Protein AF-A0A7W1P7M3-F1 (afdb_monomer)

Mean predicted aligned error: 17.27 Å

Sequence (146 aa):
MNRPAVWRLTRAECTAAAIWTVLAIVVGNTVYDLLLTRGLKEFKFHVALHDAGMGPEASLSELMAVTVFDATWIGLLFGSFVAITGFATIWLLRRERPRVAGTTLRQAQGASWDLDGGAPSRRAGAHGARPTGGDNAGRAAQARKV

Structure (mmCIF, N/CA/C/O backbone):
data_AF-A0A7W1P7M3-F1
#
_entry.id   AF-A0A7W1P7M3-F1
#
loop_
_atom_site.group_PDB
_atom_site.id
_atom_site.type_symbol
_atom_site.label_atom_id
_atom_site.label_alt_id
_atom_site.label_comp_id
_atom_site.label_asym_id
_atom_site.label_entity_id
_atom_site.label_seq_id
_atom_site.pdbx_PDB_ins_code
_atom_site.Cartn_x
_atom_site.Cartn_y
_atom_site.Cartn_z
_atom_site.occupancy
_atom_site.B_iso_or_equiv
_atom_site.auth_seq_id
_atom_site.auth_comp_id
_atom_site.auth_asym_id
_atom_site.auth_atom_id
_atom_site.pdbx_PDB_model_num
ATOM 1 N N . MET A 1 1 ? 5.386 -7.961 41.469 1.00 48.41 1 MET A N 1
ATOM 2 C CA . MET A 1 1 ? 5.283 -8.605 40.138 1.00 48.41 1 MET A CA 1
ATOM 3 C C . MET A 1 1 ? 3.998 -8.137 39.461 1.00 48.41 1 MET A C 1
ATOM 5 O O . MET A 1 1 ? 2.930 -8.647 39.775 1.00 48.41 1 MET A O 1
ATOM 9 N N . ASN A 1 2 ? 4.085 -7.122 38.594 1.00 53.03 2 ASN A N 1
ATOM 10 C CA . ASN A 1 2 ? 2.957 -6.630 37.796 1.00 53.03 2 ASN A CA 1
ATOM 11 C C . ASN A 1 2 ? 2.648 -7.644 36.691 1.00 53.03 2 ASN A C 1
ATOM 13 O O . ASN A 1 2 ? 3.480 -7.869 35.815 1.00 53.03 2 ASN A O 1
ATOM 17 N N . ARG A 1 3 ? 1.465 -8.262 36.724 1.00 51.28 3 ARG A N 1
ATOM 18 C CA . ARG A 1 3 ? 0.980 -9.047 35.584 1.00 51.28 3 ARG A CA 1
ATOM 19 C C . ARG A 1 3 ? 0.658 -8.077 34.442 1.00 51.28 3 ARG A C 1
ATOM 21 O O . ARG A 1 3 ? -0.056 -7.105 34.699 1.00 51.28 3 ARG A O 1
ATOM 28 N N . PRO A 1 4 ? 1.149 -8.299 33.209 1.00 59.31 4 PRO A N 1
ATOM 29 C CA . PRO A 1 4 ? 0.744 -7.478 32.080 1.00 59.31 4 PRO A CA 1
ATOM 30 C C . PRO A 1 4 ? -0.763 -7.648 31.901 1.00 59.31 4 PRO A C 1
ATOM 32 O O . PRO A 1 4 ? -1.258 -8.763 31.724 1.00 59.31 4 PRO A O 1
ATOM 35 N N . ALA A 1 5 ? -1.497 -6.541 32.008 1.00 57.25 5 ALA A N 1
ATOM 36 C CA . ALA A 1 5 ? -2.898 -6.489 31.642 1.00 57.25 5 ALA A CA 1
ATOM 37 C C . ALA A 1 5 ? -2.988 -6.893 30.168 1.00 57.25 5 ALA A C 1
ATOM 39 O O . ALA A 1 5 ? -2.664 -6.114 29.274 1.00 57.25 5 ALA A O 1
ATOM 40 N N . VAL A 1 6 ? -3.356 -8.148 29.917 1.00 64.31 6 VAL A N 1
ATOM 41 C CA . VAL A 1 6 ? -3.698 -8.636 28.585 1.00 64.31 6 VAL A CA 1
ATOM 42 C C . VAL A 1 6 ? -4.937 -7.863 28.159 1.00 64.31 6 VAL A C 1
ATOM 44 O O . VAL A 1 6 ? -6.060 -8.187 28.545 1.00 64.31 6 VAL A O 1
ATOM 47 N N . TRP A 1 7 ? -4.703 -6.769 27.434 1.00 58.53 7 TRP A N 1
ATOM 48 C CA . TRP A 1 7 ? -5.726 -5.958 26.798 1.00 58.53 7 TRP A CA 1
ATOM 49 C C . TRP A 1 7 ? -6.554 -6.883 25.912 1.00 58.53 7 TRP A C 1
ATOM 51 O O . TRP A 1 7 ? -6.120 -7.280 24.833 1.00 58.53 7 TRP A O 1
ATOM 61 N N . ARG A 1 8 ? -7.744 -7.271 26.376 1.00 63.59 8 ARG A N 1
ATOM 62 C CA . ARG A 1 8 ? -8.711 -7.959 25.525 1.00 63.59 8 ARG A CA 1
ATOM 63 C C . ARG A 1 8 ? -9.217 -6.931 24.517 1.00 63.59 8 ARG A C 1
ATOM 65 O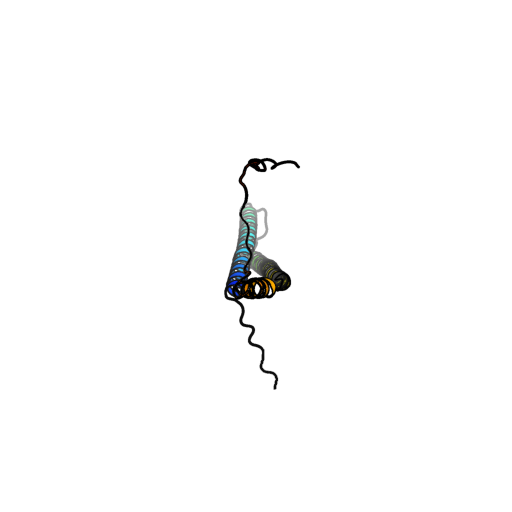 O . ARG A 1 8 ? -10.147 -6.190 24.824 1.00 63.59 8 ARG A O 1
ATOM 72 N N . LEU A 1 9 ? -8.570 -6.856 23.352 1.00 66.94 9 LEU A N 1
ATOM 73 C CA . LEU A 1 9 ? -9.105 -6.114 22.214 1.00 66.94 9 LEU A CA 1
ATOM 74 C C . LEU A 1 9 ? -10.506 -6.653 21.924 1.00 66.94 9 LEU A C 1
ATOM 76 O O . LEU A 1 9 ? -10.729 -7.865 21.837 1.00 66.94 9 LEU A O 1
ATOM 80 N N . THR A 1 10 ? -11.467 -5.746 21.810 1.00 76.12 10 THR A N 1
ATOM 81 C CA . THR A 1 10 ? -12.816 -6.122 21.393 1.00 76.12 10 THR A CA 1
ATOM 82 C C . THR A 1 10 ? -12.770 -6.636 19.954 1.00 76.12 10 THR A C 1
ATOM 84 O O . THR A 1 10 ? -11.990 -6.142 19.143 1.00 76.12 10 THR A O 1
ATOM 87 N N . ARG A 1 11 ? -13.610 -7.623 19.601 1.00 81.06 11 ARG A N 1
ATOM 88 C CA . ARG A 1 11 ? -13.631 -8.205 18.239 1.00 81.06 11 ARG A CA 1
ATOM 89 C C . ARG A 1 11 ? -13.733 -7.131 17.143 1.00 81.06 11 ARG A C 1
ATOM 91 O O . ARG A 1 11 ? -13.099 -7.270 16.106 1.00 81.06 11 ARG A O 1
ATOM 98 N N . ALA A 1 12 ? -14.453 -6.043 17.424 1.00 77.81 12 ALA A N 1
ATOM 99 C CA . ALA A 1 12 ? -14.588 -4.883 16.546 1.00 77.81 12 ALA A CA 1
ATOM 100 C C . ALA A 1 12 ? -13.271 -4.106 16.320 1.00 77.81 12 ALA A C 1
ATOM 102 O O . ALA A 1 12 ? -13.018 -3.629 15.216 1.00 77.81 12 ALA A O 1
ATOM 103 N N . GLU A 1 13 ? -12.416 -3.984 17.341 1.00 80.62 13 GLU A N 1
ATOM 104 C CA . GLU A 1 13 ? -11.095 -3.347 17.213 1.00 80.62 13 GLU A CA 1
ATOM 105 C C . GLU A 1 13 ? -10.156 -4.219 16.375 1.00 80.62 13 GLU A C 1
ATOM 107 O O . GLU A 1 13 ? -9.441 -3.697 15.523 1.00 80.62 13 GLU A O 1
ATOM 112 N N . CYS A 1 14 ? -10.210 -5.546 16.547 1.00 84.06 14 CYS A N 1
ATOM 113 C CA . CYS A 1 14 ? -9.457 -6.473 15.704 1.00 84.06 14 CYS A CA 1
ATOM 114 C C . CYS A 1 14 ? -9.897 -6.402 14.237 1.00 84.06 14 CYS A C 1
ATOM 116 O O . CYS A 1 14 ? -9.040 -6.354 13.359 1.00 84.06 14 CYS A O 1
ATOM 118 N N . THR A 1 15 ? -11.205 -6.354 13.952 1.00 86.38 15 THR A N 1
ATOM 119 C CA . THR A 1 15 ? -11.693 -6.228 12.568 1.00 86.38 15 THR A CA 1
ATOM 120 C C . THR A 1 15 ? -11.315 -4.888 11.952 1.00 86.38 15 THR A C 1
ATOM 122 O O . THR A 1 15 ? -10.890 -4.854 10.804 1.00 86.38 15 THR A O 1
ATOM 125 N N . ALA A 1 16 ? -11.407 -3.789 12.708 1.00 83.75 16 ALA A N 1
ATOM 126 C CA . ALA A 1 16 ? -11.003 -2.475 12.217 1.00 83.75 16 ALA A CA 1
ATOM 127 C C . ALA A 1 16 ? -9.500 -2.429 11.906 1.00 83.75 16 ALA A C 1
ATOM 129 O O . ALA A 1 16 ? -9.114 -1.968 10.835 1.00 83.75 16 ALA A O 1
ATOM 130 N N . ALA A 1 17 ? -8.660 -2.958 12.800 1.00 82.19 17 ALA A N 1
ATOM 131 C CA . ALA A 1 17 ? -7.222 -3.054 12.569 1.00 82.19 17 ALA A CA 1
ATOM 132 C C . ALA A 1 17 ? -6.907 -3.911 11.336 1.00 82.19 17 ALA A C 1
ATOM 134 O O . ALA A 1 17 ? -6.143 -3.477 10.481 1.00 82.19 17 ALA A O 1
ATOM 135 N N . ALA A 1 18 ? -7.553 -5.074 11.197 1.00 84.38 18 ALA A N 1
ATOM 136 C CA . ALA A 1 18 ? -7.374 -5.946 10.039 1.00 84.38 18 ALA A CA 1
ATOM 137 C C . ALA A 1 18 ? -7.750 -5.247 8.722 1.00 84.38 18 ALA A C 1
ATOM 139 O O . ALA A 1 18 ? -6.990 -5.320 7.761 1.00 84.38 18 ALA A O 1
ATOM 140 N N . ILE A 1 19 ? -8.875 -4.522 8.685 1.00 88.75 19 ILE A N 1
ATOM 141 C CA . ILE A 1 19 ? -9.300 -3.752 7.505 1.00 88.75 19 ILE A CA 1
ATOM 142 C C . ILE A 1 19 ? -8.255 -2.692 7.147 1.00 88.75 19 ILE A C 1
ATOM 144 O O . ILE A 1 19 ? -7.866 -2.591 5.986 1.00 88.75 19 ILE A O 1
ATOM 148 N N . TRP A 1 20 ? -7.758 -1.936 8.128 1.00 85.62 20 TRP A N 1
ATOM 149 C CA . TRP A 1 20 ? -6.729 -0.922 7.891 1.00 85.62 20 TRP A CA 1
ATOM 150 C C . TRP A 1 20 ? -5.404 -1.519 7.417 1.00 85.62 20 TRP A C 1
ATOM 152 O O . TRP A 1 20 ? -4.769 -0.954 6.529 1.00 85.62 20 TRP A O 1
ATOM 162 N N . THR A 1 21 ? -5.000 -2.675 7.948 1.00 82.12 21 THR A N 1
ATOM 163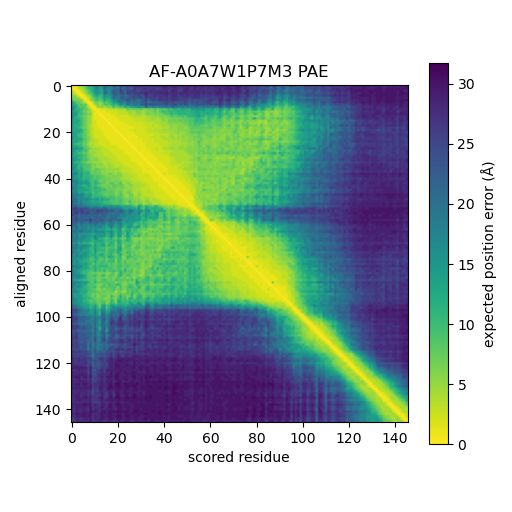 C CA . THR A 1 21 ? -3.813 -3.396 7.471 1.00 82.12 21 THR A CA 1
ATOM 164 C C . THR A 1 21 ? -3.983 -3.848 6.024 1.00 82.12 21 THR A C 1
ATOM 166 O O . THR A 1 21 ? -3.091 -3.622 5.210 1.00 82.12 21 THR A O 1
ATOM 169 N N . VAL A 1 22 ? -5.132 -4.435 5.677 1.00 88.50 22 VAL A N 1
ATOM 170 C CA . VAL A 1 22 ? -5.425 -4.837 4.294 1.00 88.50 22 VAL A CA 1
ATOM 171 C C . VAL A 1 22 ? -5.411 -3.621 3.370 1.00 88.50 22 VAL A C 1
ATOM 173 O O . VAL A 1 22 ? -4.791 -3.672 2.312 1.00 88.50 22 VAL A O 1
ATOM 176 N N . LEU A 1 23 ? -6.017 -2.506 3.784 1.00 84.88 23 LEU A N 1
ATOM 177 C CA . LEU A 1 23 ? -6.031 -1.273 3.001 1.00 84.88 23 LEU A CA 1
ATOM 178 C C . LEU A 1 23 ? -4.614 -0.725 2.773 1.00 84.88 23 LEU A C 1
ATOM 180 O O . LEU A 1 23 ? -4.285 -0.343 1.654 1.00 84.88 23 LEU A O 1
ATOM 184 N N . ALA A 1 24 ? -3.758 -0.738 3.798 1.00 81.75 24 ALA A N 1
ATOM 185 C CA . ALA A 1 24 ? -2.363 -0.318 3.677 1.00 81.75 24 ALA A CA 1
ATOM 186 C C . ALA A 1 24 ? -1.586 -1.179 2.669 1.00 81.75 24 ALA A C 1
ATOM 188 O O . ALA A 1 24 ? -0.844 -0.638 1.850 1.00 81.75 24 ALA A O 1
ATOM 189 N N . ILE A 1 25 ? -1.797 -2.501 2.683 1.00 83.50 25 ILE A N 1
ATOM 190 C CA . ILE A 1 25 ? -1.175 -3.428 1.727 1.00 83.50 25 ILE A CA 1
ATOM 191 C C . ILE A 1 25 ? -1.671 -3.148 0.304 1.00 83.50 25 ILE A C 1
ATOM 193 O O . ILE A 1 25 ? -0.864 -3.036 -0.616 1.00 83.50 25 ILE A O 1
ATOM 197 N N . VAL A 1 26 ? -2.986 -2.998 0.115 1.00 89.00 26 VAL A N 1
ATOM 198 C CA . VAL A 1 26 ? -3.582 -2.724 -1.203 1.00 89.00 26 VAL A CA 1
ATOM 199 C C . VAL A 1 26 ? -3.068 -1.403 -1.773 1.00 89.00 26 VAL A C 1
ATOM 201 O O . VAL A 1 26 ? -2.659 -1.357 -2.934 1.00 89.00 26 VAL A O 1
ATOM 204 N N . VAL A 1 27 ? -3.038 -0.339 -0.966 1.00 85.06 27 VAL A N 1
ATOM 205 C CA . VAL A 1 27 ? -2.543 0.976 -1.397 1.00 85.06 27 VAL A CA 1
ATOM 206 C C . VAL A 1 27 ? -1.050 0.915 -1.719 1.00 85.06 27 VAL A C 1
ATOM 208 O O . VAL A 1 27 ? -0.648 1.387 -2.780 1.00 85.06 27 VAL A O 1
ATOM 211 N N . GLY A 1 28 ? -0.241 0.288 -0.859 1.00 79.00 28 GLY A N 1
ATOM 212 C CA . GLY A 1 28 ? 1.195 0.117 -1.093 1.00 79.00 28 GLY A CA 1
ATOM 213 C C . GLY A 1 28 ? 1.487 -0.629 -2.397 1.00 79.00 28 GLY A C 1
ATOM 214 O O . GLY A 1 28 ? 2.278 -0.155 -3.211 1.00 79.00 28 GLY A O 1
ATOM 215 N N . ASN A 1 29 ? 0.779 -1.735 -2.648 1.00 84.69 29 ASN A N 1
ATOM 216 C CA . ASN A 1 29 ? 0.909 -2.503 -3.889 1.00 84.69 29 ASN A CA 1
ATOM 217 C C . ASN A 1 29 ? 0.453 -1.714 -5.121 1.00 84.69 29 ASN A C 1
ATOM 219 O O . ASN A 1 29 ? 1.101 -1.779 -6.160 1.00 84.69 29 ASN A O 1
ATOM 223 N N . THR A 1 30 ? -0.632 -0.944 -5.014 1.00 84.25 30 THR A N 1
ATOM 224 C CA . THR A 1 30 ? -1.131 -0.129 -6.136 1.00 84.25 30 THR A CA 1
ATOM 225 C C . THR A 1 30 ? -0.118 0.950 -6.529 1.00 84.25 30 THR A C 1
ATOM 227 O O . THR A 1 30 ? 0.127 1.170 -7.714 1.00 84.25 30 THR A O 1
ATOM 230 N N . VAL A 1 31 ? 0.508 1.609 -5.546 1.00 82.31 31 VAL A N 1
ATOM 231 C CA . VAL A 1 31 ? 1.560 2.612 -5.790 1.00 82.31 31 VAL A CA 1
ATOM 232 C C . VAL A 1 31 ? 2.797 1.968 -6.417 1.00 82.31 31 VAL A C 1
ATOM 234 O O . VAL A 1 31 ? 3.350 2.515 -7.372 1.00 82.31 31 VAL A O 1
ATOM 237 N N . TYR A 1 32 ? 3.202 0.797 -5.919 1.00 79.81 32 TYR A N 1
ATOM 238 C CA . TYR A 1 32 ? 4.308 0.028 -6.485 1.00 79.81 32 TYR A CA 1
ATOM 239 C C . TYR A 1 32 ? 4.069 -0.313 -7.965 1.00 79.81 32 TYR A C 1
ATOM 241 O O . TYR A 1 32 ? 4.924 -0.031 -8.803 1.00 79.81 32 TYR A O 1
ATOM 249 N N . ASP A 1 33 ? 2.890 -0.840 -8.304 1.00 83.44 33 ASP A N 1
ATOM 250 C CA . ASP A 1 33 ? 2.539 -1.235 -9.675 1.00 83.44 33 ASP A CA 1
ATOM 251 C C . ASP A 1 33 ? 2.493 -0.036 -10.643 1.00 83.44 33 ASP A C 1
ATOM 253 O O . ASP A 1 33 ? 2.983 -0.097 -11.776 1.00 83.44 33 ASP A O 1
ATOM 257 N N . LEU A 1 34 ? 1.993 1.112 -10.171 1.00 82.19 34 LEU A N 1
ATOM 258 C CA . LEU A 1 34 ? 2.015 2.380 -10.908 1.00 82.19 34 LEU A CA 1
ATOM 259 C C . LEU A 1 34 ? 3.442 2.840 -11.241 1.00 82.19 34 LEU A C 1
ATOM 261 O O . LEU A 1 34 ? 3.714 3.245 -12.376 1.00 82.19 34 LEU A O 1
ATOM 265 N N . LEU A 1 35 ? 4.353 2.782 -10.267 1.00 82.06 35 LEU A N 1
ATOM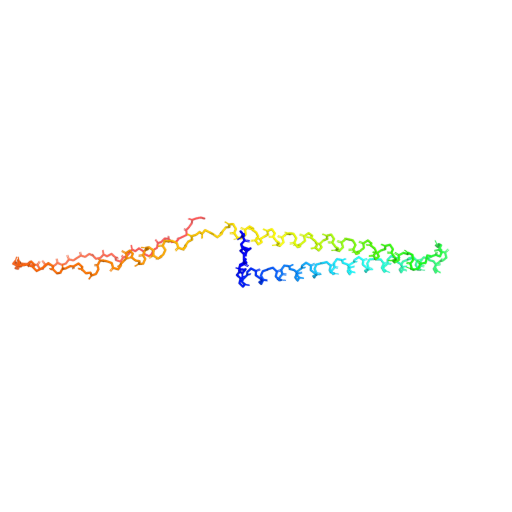 266 C CA . LEU A 1 35 ? 5.753 3.180 -10.445 1.00 82.06 35 LEU A CA 1
ATOM 267 C C . LEU A 1 35 ? 6.498 2.208 -11.364 1.00 82.06 35 LEU A C 1
ATOM 269 O O . LEU A 1 35 ? 7.223 2.646 -12.260 1.00 82.06 35 LEU A O 1
ATOM 273 N N . LEU A 1 36 ? 6.251 0.906 -11.215 1.00 79.88 36 LEU A N 1
ATOM 274 C CA . LEU A 1 36 ? 6.822 -0.122 -12.079 1.00 79.88 36 LEU A CA 1
ATOM 275 C C . LEU A 1 36 ? 6.375 0.062 -13.537 1.00 79.88 36 LEU A C 1
ATOM 277 O O . LEU A 1 36 ? 7.197 0.068 -14.455 1.00 79.88 36 LEU A O 1
ATOM 281 N N . THR A 1 37 ? 5.078 0.305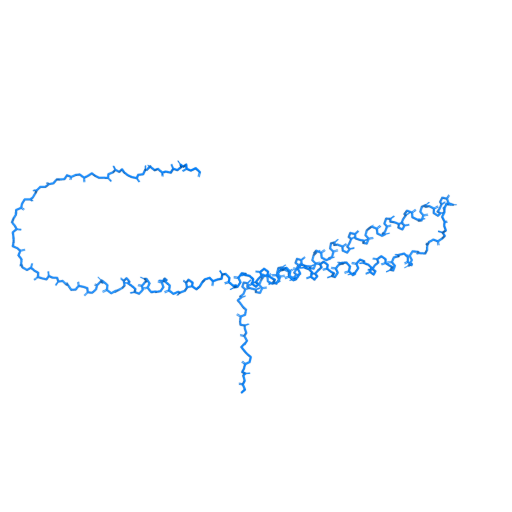 -13.751 1.00 85.75 37 THR A N 1
ATOM 282 C CA . THR A 1 37 ? 4.509 0.582 -15.078 1.00 85.75 37 THR A CA 1
ATOM 283 C C . THR A 1 37 ? 5.126 1.831 -15.706 1.00 85.75 37 THR A C 1
ATOM 285 O O . THR A 1 37 ? 5.359 1.872 -16.918 1.00 85.75 37 THR A O 1
ATOM 288 N N . ARG A 1 38 ? 5.413 2.860 -14.900 1.00 84.44 38 ARG A N 1
ATOM 289 C CA . ARG A 1 38 ? 6.090 4.074 -15.368 1.00 84.44 38 ARG A CA 1
ATOM 290 C C . ARG A 1 38 ? 7.524 3.782 -15.814 1.00 84.44 38 ARG A C 1
ATOM 292 O O . ARG A 1 38 ? 7.888 4.196 -16.910 1.00 84.44 38 ARG A O 1
ATOM 299 N N . GLY A 1 39 ? 8.296 3.028 -15.031 1.00 81.31 39 GLY A N 1
ATOM 300 C CA . GLY A 1 39 ? 9.657 2.631 -15.411 1.00 81.31 39 GLY A CA 1
ATOM 301 C C . GLY A 1 39 ? 9.710 1.779 -16.678 1.00 81.31 39 GLY A C 1
ATOM 302 O O . GLY A 1 39 ? 10.545 2.006 -17.548 1.00 81.31 39 GLY A O 1
ATOM 303 N N . LEU A 1 40 ? 8.765 0.849 -16.836 1.00 85.00 40 LEU A N 1
ATOM 304 C CA . LEU A 1 40 ? 8.625 0.036 -18.050 1.00 85.00 40 LEU A CA 1
ATOM 305 C C . LEU A 1 40 ? 8.361 0.879 -19.304 1.00 85.00 40 LEU A C 1
ATOM 307 O O . LEU A 1 40 ? 8.880 0.569 -20.377 1.00 85.00 40 LEU A O 1
ATOM 311 N N . LYS A 1 41 ? 7.549 1.935 -19.188 1.00 85.94 41 LYS A N 1
ATOM 312 C CA . LYS A 1 41 ? 7.298 2.867 -20.297 1.00 85.94 41 LYS A CA 1
ATOM 313 C C . LYS A 1 41 ? 8.553 3.656 -20.658 1.00 85.94 41 LYS A C 1
ATOM 315 O O . LYS A 1 41 ? 8.869 3.752 -21.839 1.00 85.94 41 LYS A O 1
ATOM 320 N N . GLU A 1 42 ? 9.269 4.159 -19.656 1.00 82.56 42 GLU A N 1
ATOM 321 C CA . GLU A 1 42 ? 10.509 4.918 -19.852 1.00 82.56 42 GLU A CA 1
ATOM 322 C C . GLU A 1 42 ? 11.587 4.070 -20.536 1.00 82.56 42 GLU A C 1
ATOM 324 O O . GLU A 1 42 ? 12.223 4.509 -21.495 1.00 82.56 42 GLU A O 1
ATOM 329 N N . PHE A 1 43 ? 11.726 2.814 -20.103 1.00 81.69 43 PHE A N 1
ATOM 330 C CA . PHE A 1 43 ? 12.627 1.858 -20.732 1.00 81.69 43 PHE A CA 1
ATOM 331 C C . PHE A 1 43 ? 12.267 1.616 -22.201 1.00 81.69 43 PHE A C 1
ATOM 333 O O . PHE A 1 43 ? 13.127 1.716 -23.071 1.00 81.69 43 PHE A O 1
ATOM 340 N N . LYS A 1 44 ? 10.991 1.340 -22.504 1.00 85.00 44 LYS A N 1
ATOM 341 C CA . LYS A 1 44 ? 10.542 1.129 -23.891 1.00 85.00 44 LYS A CA 1
ATOM 342 C C . LYS A 1 44 ? 10.812 2.343 -24.775 1.00 85.00 44 LYS A C 1
ATOM 344 O O . LYS A 1 44 ? 11.129 2.177 -25.948 1.00 85.00 44 LYS A O 1
ATOM 349 N N . PHE A 1 45 ? 10.695 3.544 -24.217 1.00 86.25 45 PHE A N 1
ATOM 350 C CA . PHE A 1 45 ? 11.011 4.776 -24.927 1.00 86.25 45 PHE A CA 1
ATOM 351 C C . PHE A 1 45 ? 12.512 4.888 -25.231 1.00 86.25 45 PHE A C 1
ATOM 353 O O . PHE A 1 45 ? 12.880 5.182 -26.365 1.00 86.25 45 PHE A O 1
ATOM 360 N N . HIS A 1 46 ? 13.375 4.566 -24.263 1.00 80.81 46 HIS A N 1
ATOM 361 C CA . HIS A 1 46 ? 14.828 4.543 -24.460 1.00 80.81 46 HIS A CA 1
ATOM 362 C C . HIS A 1 46 ? 15.273 3.488 -25.478 1.00 80.81 46 HIS A C 1
ATOM 364 O O . HIS A 1 46 ? 16.122 3.777 -26.315 1.00 80.81 46 HIS A O 1
ATOM 370 N N . VAL A 1 47 ? 14.664 2.298 -25.466 1.00 84.31 47 VAL A N 1
ATOM 371 C CA . VAL A 1 47 ? 14.926 1.268 -26.484 1.00 84.31 47 VAL A CA 1
ATOM 372 C C . VAL A 1 47 ? 14.514 1.752 -27.872 1.00 84.31 47 VAL A C 1
ATOM 374 O O . VAL A 1 47 ? 15.291 1.628 -28.809 1.00 84.31 47 VAL A O 1
ATOM 377 N N . ALA A 1 48 ? 13.340 2.375 -28.009 1.00 86.62 48 ALA A N 1
ATOM 378 C CA . ALA A 1 48 ? 12.896 2.912 -29.295 1.00 86.62 48 ALA A CA 1
ATOM 379 C C . ALA A 1 48 ? 13.816 4.031 -29.824 1.00 86.62 48 ALA A C 1
ATOM 381 O O . ALA A 1 48 ? 14.047 4.128 -31.027 1.00 86.62 48 ALA A O 1
ATOM 382 N N . LEU A 1 49 ? 14.364 4.866 -28.934 1.00 85.50 49 LEU A N 1
ATOM 383 C CA . LEU A 1 49 ? 15.366 5.886 -29.268 1.00 85.50 49 LEU A CA 1
ATOM 384 C C . LEU A 1 49 ? 16.703 5.278 -29.702 1.00 85.50 49 LEU A C 1
ATOM 386 O O . LEU A 1 49 ? 17.326 5.780 -30.640 1.00 85.50 49 LEU A O 1
ATOM 390 N N . HIS A 1 50 ? 17.132 4.209 -29.032 1.00 83.56 50 HIS A N 1
ATOM 391 C CA . HIS A 1 50 ? 18.331 3.464 -29.395 1.00 83.56 50 HIS A CA 1
ATOM 392 C C . HIS A 1 50 ? 18.180 2.795 -30.768 1.00 83.56 50 HIS A C 1
ATOM 394 O O . HIS A 1 50 ? 19.040 2.971 -31.628 1.00 83.56 50 HIS A O 1
ATOM 400 N N . ASP A 1 51 ? 17.054 2.123 -31.022 1.00 85.88 51 ASP A N 1
ATOM 401 C CA . ASP A 1 51 ? 16.752 1.497 -32.318 1.00 85.88 51 ASP A CA 1
ATOM 402 C C . ASP A 1 51 ? 16.651 2.529 -33.456 1.00 85.88 51 ASP A C 1
ATOM 404 O O . ASP A 1 51 ? 16.943 2.224 -34.612 1.00 85.88 51 ASP A O 1
ATOM 408 N N . ALA A 1 52 ? 16.293 3.777 -33.136 1.00 88.94 52 ALA A N 1
ATOM 409 C CA . ALA A 1 52 ? 16.318 4.903 -34.068 1.00 88.94 52 ALA A CA 1
ATOM 410 C C . ALA A 1 52 ? 17.725 5.507 -34.285 1.00 88.94 52 ALA A C 1
ATOM 412 O O . ALA A 1 52 ? 17.859 6.489 -35.017 1.00 88.94 52 ALA A O 1
ATOM 413 N N . GLY A 1 53 ? 18.768 4.961 -33.648 1.00 87.06 53 GLY A N 1
ATOM 414 C CA . GLY A 1 53 ? 20.152 5.435 -33.739 1.00 87.06 53 GLY A CA 1
ATOM 415 C C . GLY A 1 53 ? 20.419 6.758 -33.013 1.00 87.06 53 GLY A C 1
ATOM 416 O O . GLY A 1 53 ? 21.436 7.400 -33.266 1.00 87.06 53 GLY A O 1
ATOM 417 N N . MET A 1 54 ? 19.507 7.191 -32.136 1.00 81.00 54 MET A N 1
ATOM 418 C CA . MET A 1 54 ? 19.542 8.505 -31.482 1.00 81.00 54 MET A CA 1
ATOM 419 C C . MET A 1 54 ? 19.939 8.457 -29.997 1.00 81.00 54 MET A C 1
ATOM 421 O O . MET A 1 54 ? 19.900 9.493 -29.333 1.00 81.00 54 MET A O 1
ATOM 425 N N . GLY A 1 55 ? 20.325 7.298 -29.451 1.00 73.31 55 GLY A N 1
ATOM 426 C CA . GLY A 1 55 ? 20.642 7.164 -28.026 1.00 73.31 55 GLY A CA 1
ATOM 427 C C . GLY A 1 55 ? 21.753 6.156 -27.711 1.00 73.31 55 GLY A C 1
ATOM 428 O O . GLY A 1 55 ? 21.995 5.253 -28.507 1.00 73.31 55 GLY A O 1
ATOM 429 N N . PRO A 1 56 ? 22.438 6.309 -26.560 1.00 73.31 56 PRO A N 1
ATOM 430 C CA . PRO A 1 56 ? 23.406 5.333 -26.060 1.00 73.31 56 PRO A CA 1
ATOM 431 C C . PRO A 1 56 ? 22.718 4.028 -25.624 1.00 73.31 56 PRO A C 1
ATOM 433 O O . PRO A 1 56 ? 21.550 4.044 -25.233 1.00 73.31 56 PRO A O 1
ATOM 436 N N . GLU A 1 57 ? 23.446 2.906 -25.663 1.00 72.00 57 GLU A N 1
ATOM 437 C CA . GLU A 1 57 ? 22.965 1.617 -25.148 1.00 72.00 57 GLU A CA 1
ATOM 438 C C . GLU A 1 57 ? 22.596 1.747 -23.664 1.00 72.00 57 GLU A C 1
ATOM 440 O O . GLU A 1 57 ? 23.451 1.892 -22.790 1.00 72.00 57 GLU A O 1
ATOM 445 N N . ALA A 1 58 ? 21.297 1.717 -23.373 1.00 65.56 58 ALA A N 1
ATOM 446 C CA . ALA A 1 58 ? 20.782 1.717 -22.014 1.00 65.56 58 ALA A CA 1
ATOM 447 C C . ALA A 1 58 ? 20.577 0.270 -21.552 1.00 65.56 58 ALA A C 1
ATOM 449 O O . ALA A 1 58 ? 19.760 -0.466 -22.113 1.00 65.56 58 ALA A O 1
ATOM 450 N N . SER A 1 59 ? 21.297 -0.148 -20.508 1.00 71.94 59 SER A N 1
ATOM 451 C CA . SER A 1 59 ? 21.121 -1.485 -19.944 1.00 71.94 59 SER A CA 1
ATOM 452 C C . SER A 1 59 ? 19.812 -1.548 -19.135 1.00 71.94 59 SER A C 1
ATOM 454 O O . SER A 1 59 ? 19.602 -0.814 -18.166 1.00 71.94 59 SER A O 1
ATOM 456 N N . LEU A 1 60 ? 18.892 -2.433 -19.546 1.00 66.12 60 LEU A N 1
ATOM 457 C CA . LEU A 1 60 ? 17.589 -2.641 -18.889 1.00 66.12 60 LEU A CA 1
ATOM 458 C C . LEU A 1 60 ? 17.740 -2.892 -17.383 1.00 66.12 60 LEU A C 1
ATOM 460 O O . LEU A 1 60 ? 16.943 -2.406 -16.581 1.00 66.12 60 LEU A O 1
ATOM 464 N N . SER A 1 61 ? 18.761 -3.663 -17.008 1.00 73.75 61 SER A N 1
ATOM 465 C CA . SER A 1 61 ? 19.030 -4.058 -15.628 1.00 73.75 61 SER A CA 1
ATOM 466 C C . SER A 1 61 ? 19.352 -2.872 -14.727 1.00 73.75 61 SER A C 1
ATOM 468 O O . SER A 1 61 ? 18.918 -2.850 -13.579 1.00 73.75 61 SER A O 1
ATOM 470 N N . GLU A 1 62 ? 20.082 -1.883 -15.234 1.00 76.38 62 GLU A N 1
ATOM 471 C CA . GLU A 1 62 ? 20.555 -0.752 -14.437 1.00 76.38 62 GLU A CA 1
ATOM 472 C C . GLU A 1 62 ? 19.444 0.288 -14.237 1.00 76.38 62 GLU A C 1
ATOM 474 O O . GLU A 1 62 ? 19.217 0.732 -13.110 1.00 76.38 62 GLU A O 1
ATOM 479 N N . LEU A 1 63 ? 18.643 0.568 -15.277 1.00 70.50 63 LEU A N 1
ATOM 480 C CA . LEU A 1 63 ? 17.456 1.425 -15.142 1.00 70.50 63 LEU A CA 1
ATOM 481 C C . LEU A 1 63 ? 16.365 0.797 -14.262 1.00 70.50 63 LEU A C 1
ATOM 483 O O . LEU A 1 63 ? 15.740 1.485 -13.446 1.00 70.50 63 LEU A O 1
ATOM 487 N N . MET A 1 64 ? 16.111 -0.507 -14.408 1.00 76.88 64 MET A N 1
ATOM 488 C CA . MET A 1 64 ? 15.095 -1.182 -13.597 1.00 76.88 64 MET A CA 1
ATOM 489 C C . MET A 1 64 ? 15.518 -1.309 -12.133 1.00 76.88 64 MET A C 1
ATOM 491 O O . MET A 1 64 ? 14.657 -1.184 -11.268 1.00 76.88 64 MET A O 1
ATOM 495 N N . ALA A 1 65 ? 16.807 -1.498 -11.830 1.00 78.56 65 ALA A N 1
ATOM 496 C CA . ALA A 1 65 ? 17.282 -1.618 -10.450 1.00 78.56 65 ALA A CA 1
ATOM 497 C C . ALA A 1 65 ? 16.975 -0.363 -9.616 1.00 78.56 65 ALA A C 1
ATOM 499 O O . ALA A 1 65 ? 16.425 -0.473 -8.519 1.00 78.56 65 ALA A O 1
ATOM 500 N N . VAL A 1 66 ? 17.258 0.826 -10.161 1.00 79.62 66 VAL A N 1
ATOM 501 C CA . VAL A 1 66 ? 16.958 2.108 -9.497 1.00 79.62 66 VAL A CA 1
ATOM 502 C C . VAL A 1 66 ? 15.451 2.302 -9.353 1.00 79.62 66 VAL A C 1
ATOM 504 O O . VAL A 1 66 ? 14.961 2.605 -8.268 1.00 79.62 66 VAL A O 1
ATOM 507 N N . THR A 1 67 ? 14.695 2.034 -10.420 1.00 77.62 67 THR A N 1
ATOM 508 C CA . THR A 1 67 ? 13.233 2.182 -10.400 1.00 77.62 67 THR A CA 1
ATOM 509 C C . THR A 1 67 ? 12.581 1.261 -9.365 1.00 77.62 67 THR A C 1
ATOM 511 O O . THR A 1 67 ? 11.674 1.678 -8.649 1.00 77.62 67 THR A O 1
ATOM 514 N N . VAL A 1 68 ? 13.028 0.006 -9.266 1.00 79.50 68 VAL A N 1
ATOM 515 C CA . VAL A 1 68 ? 12.503 -0.960 -8.291 1.00 79.50 68 VAL A CA 1
ATOM 516 C C . VAL A 1 68 ? 12.848 -0.533 -6.870 1.00 79.50 68 VAL A C 1
ATOM 518 O O . VAL A 1 68 ? 11.992 -0.636 -5.989 1.00 79.50 68 VAL A O 1
ATOM 521 N N . PHE A 1 69 ? 14.062 -0.032 -6.636 1.00 82.00 69 PHE A N 1
ATOM 522 C CA . PHE A 1 69 ? 14.465 0.475 -5.328 1.00 82.00 69 PHE A CA 1
ATOM 523 C C . PHE A 1 69 ? 13.593 1.661 -4.891 1.00 82.00 69 PHE A C 1
ATOM 525 O O . PHE A 1 69 ? 13.012 1.622 -3.803 1.00 82.00 69 PHE A O 1
ATOM 532 N N . ASP A 1 70 ? 13.407 2.650 -5.767 1.00 78.19 70 ASP A N 1
ATOM 533 C CA . ASP A 1 70 ? 12.566 3.820 -5.497 1.00 78.19 70 ASP A CA 1
ATOM 534 C C . ASP A 1 70 ? 11.094 3.437 -5.314 1.00 78.19 70 ASP A C 1
ATOM 536 O O . ASP A 1 70 ? 10.445 3.882 -4.366 1.00 78.19 70 ASP A O 1
ATOM 540 N N . ALA A 1 71 ? 10.563 2.557 -6.167 1.00 74.75 71 ALA A N 1
ATOM 541 C CA . ALA A 1 71 ? 9.189 2.074 -6.059 1.00 74.75 71 ALA A CA 1
ATOM 542 C C . ALA A 1 71 ? 8.941 1.337 -4.740 1.00 74.75 71 ALA A C 1
ATOM 544 O O . ALA A 1 71 ? 7.897 1.515 -4.109 1.00 74.75 71 ALA A O 1
ATOM 545 N N . THR A 1 72 ? 9.918 0.544 -4.298 1.00 80.94 72 THR A N 1
ATOM 546 C CA . THR A 1 72 ? 9.855 -0.174 -3.022 1.00 80.94 72 THR A CA 1
ATOM 547 C C . THR A 1 72 ? 9.844 0.807 -1.853 1.00 80.94 72 THR A C 1
ATOM 549 O O . THR A 1 72 ? 8.995 0.695 -0.967 1.00 80.94 72 THR A O 1
ATOM 552 N N . TRP A 1 73 ? 10.730 1.806 -1.867 1.00 85.88 73 TRP A N 1
ATOM 553 C CA . TRP A 1 73 ? 10.803 2.814 -0.810 1.00 85.88 73 TRP A CA 1
ATOM 554 C C . TRP A 1 73 ? 9.545 3.675 -0.730 1.00 85.88 73 TRP A C 1
ATOM 556 O O . TRP A 1 73 ? 8.985 3.851 0.352 1.00 85.88 73 TRP A O 1
ATOM 566 N N . ILE A 1 74 ? 9.064 4.173 -1.869 1.00 80.94 74 ILE A N 1
ATOM 567 C CA . ILE A 1 74 ? 7.854 4.997 -1.935 1.00 80.94 74 ILE A CA 1
ATOM 568 C C . ILE A 1 74 ? 6.631 4.173 -1.509 1.00 80.94 74 ILE A C 1
ATOM 570 O O . ILE A 1 74 ? 5.804 4.660 -0.735 1.00 80.94 74 ILE A O 1
ATOM 574 N N . GLY A 1 75 ? 6.543 2.910 -1.939 1.00 75.62 75 GLY A N 1
ATOM 575 C CA . GLY A 1 75 ? 5.491 1.983 -1.519 1.00 75.62 75 GLY A CA 1
ATOM 576 C C . GLY A 1 75 ? 5.484 1.740 -0.005 1.00 75.62 75 GLY A C 1
ATOM 577 O O . GLY A 1 75 ? 4.431 1.827 0.627 1.00 75.62 75 GLY A O 1
ATOM 578 N N . LEU A 1 76 ? 6.655 1.517 0.603 1.00 81.00 76 LEU A N 1
ATOM 579 C CA . LEU A 1 76 ? 6.819 1.385 2.059 1.00 81.00 76 LEU A CA 1
ATOM 580 C C . LEU A 1 76 ? 6.422 2.662 2.811 1.00 81.00 76 LEU A C 1
ATOM 582 O O . LEU A 1 76 ? 5.773 2.595 3.860 1.00 81.00 76 LEU A O 1
ATOM 586 N N . LEU A 1 77 ? 6.775 3.831 2.275 1.00 85.69 77 LEU A N 1
ATOM 587 C CA . LEU A 1 77 ? 6.457 5.119 2.888 1.00 85.69 77 LEU A CA 1
ATOM 588 C C . LEU A 1 77 ? 4.943 5.378 2.890 1.00 85.69 77 LEU A C 1
ATOM 590 O O . LEU A 1 77 ? 4.370 5.725 3.921 1.00 85.69 77 LEU A O 1
ATOM 594 N N . PHE A 1 78 ? 4.265 5.116 1.771 1.00 77.81 78 PHE A N 1
ATOM 595 C CA . PHE A 1 78 ? 2.805 5.218 1.699 1.00 77.81 78 PHE A CA 1
ATOM 596 C C . PHE A 1 78 ? 2.101 4.152 2.544 1.00 77.81 78 PHE A C 1
ATOM 598 O O . PHE A 1 78 ? 1.147 4.466 3.257 1.00 77.81 78 PHE A O 1
ATOM 605 N N . GLY A 1 79 ? 2.584 2.907 2.522 1.00 77.06 79 GLY A N 1
ATOM 606 C CA . GLY A 1 79 ? 2.028 1.826 3.335 1.00 77.06 79 GLY A CA 1
ATOM 607 C C . GLY A 1 79 ? 2.107 2.132 4.834 1.00 77.06 79 GLY A C 1
ATOM 608 O O . GLY A 1 79 ? 1.116 1.990 5.554 1.00 77.06 79 GLY A O 1
ATOM 609 N N . SER A 1 80 ? 3.256 2.628 5.302 1.00 82.62 80 SER A N 1
ATOM 610 C CA . SER A 1 80 ? 3.433 3.047 6.698 1.00 82.62 80 SER A CA 1
ATOM 611 C C . SER A 1 80 ? 2.557 4.250 7.061 1.00 82.62 80 SER A C 1
ATOM 613 O O . SER A 1 80 ? 1.944 4.245 8.128 1.00 82.62 80 SER A O 1
ATOM 615 N N . PHE A 1 81 ? 2.400 5.230 6.167 1.00 86.06 81 PHE A N 1
ATOM 616 C CA . PHE A 1 81 ? 1.502 6.367 6.379 1.00 86.06 81 PHE A CA 1
ATOM 617 C C . PHE A 1 81 ? 0.038 5.937 6.562 1.00 86.06 81 PHE A C 1
ATOM 619 O O . PHE A 1 81 ? -0.627 6.377 7.505 1.00 86.06 81 PHE A O 1
ATOM 626 N N . VAL A 1 82 ? -0.465 5.027 5.720 1.00 84.44 82 VAL A N 1
ATOM 627 C CA . VAL A 1 82 ? -1.830 4.483 5.852 1.00 84.44 82 VAL A CA 1
ATOM 628 C C . VAL A 1 82 ? -1.978 3.695 7.154 1.00 84.44 82 VAL A C 1
ATOM 630 O O . VAL A 1 82 ? -2.973 3.864 7.859 1.00 84.44 82 VAL A O 1
ATOM 633 N N . ALA A 1 83 ? -0.979 2.887 7.522 1.00 79.38 83 ALA A N 1
ATOM 634 C CA . ALA A 1 83 ? -0.997 2.130 8.772 1.00 79.38 83 ALA A CA 1
ATOM 635 C C . ALA A 1 83 ? -1.038 3.045 10.011 1.00 79.38 83 ALA A C 1
ATOM 637 O O . ALA A 1 83 ? -1.844 2.819 10.916 1.00 79.38 83 ALA A O 1
ATOM 638 N N . ILE A 1 84 ? -0.221 4.105 10.034 1.00 88.38 84 ILE A N 1
ATOM 639 C CA . ILE A 1 84 ? -0.215 5.109 11.109 1.00 88.38 84 ILE A CA 1
ATOM 640 C C . ILE A 1 84 ? -1.569 5.811 11.181 1.00 88.38 84 ILE A C 1
ATOM 642 O O . ILE A 1 84 ? -2.123 5.962 12.269 1.00 88.38 84 ILE A O 1
ATOM 646 N N . THR A 1 85 ? -2.129 6.192 10.033 1.00 86.31 85 THR A N 1
ATOM 647 C CA . THR A 1 85 ? -3.425 6.875 9.966 1.00 86.31 85 THR A CA 1
ATOM 648 C C . THR A 1 85 ? -4.546 5.975 10.492 1.00 86.31 85 THR A C 1
ATOM 650 O O . THR A 1 85 ? -5.323 6.405 11.341 1.00 86.31 85 THR A O 1
ATOM 653 N N . GLY A 1 86 ? -4.580 4.700 10.093 1.00 82.69 86 GLY A N 1
ATOM 654 C CA . GLY A 1 86 ? -5.551 3.729 10.600 1.00 82.69 86 GLY A CA 1
ATOM 655 C C . GLY A 1 86 ? -5.427 3.482 12.104 1.00 82.69 86 GLY A C 1
ATOM 656 O O . GLY A 1 86 ? -6.432 3.441 12.819 1.00 82.69 86 GLY A O 1
ATOM 657 N N . PHE A 1 87 ? -4.196 3.389 12.619 1.00 85.38 87 PHE A N 1
ATOM 658 C CA . PHE A 1 87 ? -3.960 3.263 14.058 1.00 85.38 87 PHE A CA 1
ATOM 659 C C . PHE A 1 87 ? -4.397 4.521 14.818 1.00 85.38 87 PHE A C 1
ATOM 661 O O . PHE A 1 87 ? -5.044 4.415 15.862 1.00 85.38 87 PHE A O 1
ATOM 668 N N . ALA A 1 88 ? -4.115 5.708 14.273 1.00 87.00 88 ALA A N 1
ATOM 669 C CA . ALA A 1 88 ? -4.565 6.980 14.826 1.00 87.00 88 ALA A CA 1
ATOM 670 C C . ALA A 1 88 ? -6.099 7.065 14.863 1.00 87.00 88 ALA A C 1
ATOM 672 O O . ALA A 1 88 ? -6.661 7.446 15.889 1.00 87.00 88 ALA A O 1
ATOM 673 N N . THR A 1 89 ? -6.794 6.626 13.808 1.00 84.44 89 THR A N 1
ATOM 674 C CA . THR A 1 89 ? -8.263 6.565 13.771 1.00 84.44 89 THR A CA 1
ATOM 675 C C . THR A 1 89 ? -8.823 5.657 14.868 1.00 84.44 89 THR A C 1
ATOM 677 O O . THR A 1 89 ? -9.719 6.069 15.606 1.00 84.44 89 THR A O 1
ATOM 680 N N . ILE A 1 90 ? -8.278 4.445 15.034 1.00 82.88 90 ILE A N 1
ATOM 681 C CA . ILE A 1 90 ? -8.704 3.520 16.101 1.00 82.88 90 ILE A CA 1
ATOM 682 C C . ILE A 1 90 ? -8.433 4.128 17.481 1.00 82.88 90 ILE A C 1
ATOM 684 O O . ILE A 1 90 ? -9.275 4.042 18.377 1.00 82.88 90 ILE A O 1
ATOM 688 N N . TRP A 1 91 ? -7.275 4.763 17.661 1.00 81.62 91 TRP A N 1
ATOM 689 C CA . TRP A 1 91 ? -6.914 5.421 18.912 1.00 81.62 91 TRP A CA 1
ATOM 690 C C . TRP A 1 91 ? -7.880 6.562 19.268 1.00 81.62 91 TRP A C 1
ATOM 692 O O . TRP A 1 91 ? -8.346 6.625 20.408 1.00 81.62 91 TRP A O 1
ATOM 702 N N . LEU A 1 92 ? -8.261 7.398 18.295 1.00 84.38 92 LEU A N 1
ATOM 703 C CA . LEU A 1 92 ? -9.271 8.447 18.473 1.00 84.38 92 LEU A CA 1
ATOM 704 C C . LEU A 1 92 ? -10.647 7.868 18.839 1.00 84.38 92 LEU A C 1
ATOM 706 O O . LEU A 1 92 ? -11.243 8.286 19.831 1.00 84.38 92 LEU A O 1
ATOM 710 N N . LEU A 1 93 ? -11.112 6.842 18.121 1.00 80.50 93 LEU A N 1
ATOM 711 C CA . LEU A 1 93 ? -12.393 6.173 18.391 1.00 80.50 93 LEU A CA 1
ATOM 712 C C . LEU A 1 93 ? -12.465 5.552 19.794 1.00 80.50 93 LEU A C 1
ATOM 714 O O . LEU A 1 93 ? -13.534 5.509 20.402 1.00 80.50 93 LEU A O 1
ATOM 718 N N . ARG A 1 94 ? -11.339 5.071 20.338 1.00 76.75 94 ARG A N 1
ATOM 719 C CA . ARG A 1 94 ? -11.277 4.562 21.720 1.00 76.75 94 ARG A CA 1
ATOM 720 C C . ARG A 1 94 ? -11.415 5.676 22.756 1.00 76.75 94 ARG A C 1
ATOM 722 O O . ARG A 1 94 ? -11.960 5.428 23.830 1.00 76.75 94 ARG A O 1
ATOM 729 N N . ARG A 1 95 ? -10.941 6.887 22.449 1.00 75.44 95 ARG A N 1
ATOM 730 C CA . ARG A 1 95 ? -11.024 8.055 23.338 1.00 75.44 95 ARG A CA 1
ATOM 731 C C . ARG A 1 95 ? -12.442 8.624 23.407 1.00 75.44 95 ARG A C 1
ATOM 733 O O . ARG A 1 95 ? -12.853 9.096 24.462 1.00 75.44 95 ARG A O 1
ATOM 740 N N . GLU A 1 96 ? -13.191 8.511 22.314 1.00 69.81 96 GLU A N 1
ATOM 741 C CA . GLU A 1 96 ? -14.562 9.008 22.176 1.00 69.81 96 GLU A CA 1
ATOM 742 C C . GLU A 1 96 ? -15.653 7.985 22.512 1.00 69.81 96 GLU A C 1
ATOM 744 O O . GLU A 1 96 ? -16.795 8.172 22.116 1.00 69.81 96 GLU A O 1
ATOM 749 N N . ARG A 1 97 ? -15.371 6.904 23.251 1.00 63.69 97 ARG A N 1
ATOM 750 C CA . ARG A 1 97 ? -16.450 6.107 23.860 1.00 63.69 97 ARG A CA 1
ATOM 751 C C . ARG A 1 97 ? -16.838 6.734 25.205 1.00 63.69 97 ARG A C 1
ATOM 753 O O . ARG A 1 97 ? -16.234 6.372 26.220 1.00 63.69 97 ARG A O 1
ATOM 760 N N . PRO A 1 98 ? -17.819 7.660 25.271 1.00 56.16 98 PRO A N 1
ATOM 761 C CA . PRO A 1 98 ? -18.352 8.106 26.545 1.00 56.16 98 PRO A CA 1
ATOM 762 C C . PRO A 1 98 ? -18.879 6.889 27.304 1.00 56.16 98 PRO A C 1
ATOM 764 O O . PRO A 1 98 ? -19.493 5.986 26.731 1.00 56.16 98 PRO A O 1
ATOM 767 N N . ARG A 1 99 ? -18.623 6.855 28.613 1.00 59.00 99 ARG A N 1
ATOM 768 C CA . ARG A 1 99 ? -19.173 5.868 29.549 1.00 59.00 99 ARG A CA 1
ATOM 769 C C . ARG A 1 99 ? -20.696 6.043 29.650 1.00 59.00 99 ARG A C 1
ATOM 771 O O . ARG A 1 99 ? -21.207 6.471 30.674 1.00 59.00 99 ARG A O 1
ATOM 778 N N . VAL A 1 100 ? -21.444 5.681 28.612 1.00 57.91 100 VAL A N 1
ATOM 779 C CA . VAL A 1 100 ? -22.921 5.635 28.622 1.00 57.91 100 VAL A CA 1
ATOM 780 C C . VAL A 1 100 ? -23.419 4.344 29.301 1.00 57.91 100 VAL A C 1
ATOM 782 O O . VAL A 1 100 ? -24.571 3.957 29.191 1.00 57.91 100 VAL A O 1
ATOM 785 N N . ALA A 1 101 ? -22.551 3.645 30.041 1.00 55.03 101 ALA A N 1
ATOM 786 C CA . ALA A 1 101 ? -22.901 2.438 30.788 1.00 55.03 101 ALA A CA 1
ATOM 787 C C . ALA A 1 101 ? -23.488 2.727 32.188 1.00 55.03 101 ALA A C 1
ATOM 789 O O . ALA A 1 101 ? -23.929 1.804 32.862 1.00 55.03 101 ALA A O 1
ATOM 790 N N . GLY A 1 102 ? -23.491 3.986 32.648 1.00 54.50 102 GLY A N 1
ATOM 791 C CA . GLY A 1 102 ? -23.950 4.340 34.000 1.00 54.50 102 GLY A CA 1
ATOM 792 C C . GLY A 1 102 ? -25.391 4.850 34.100 1.00 54.50 102 GLY A C 1
ATOM 793 O O . GLY A 1 102 ? -25.977 4.799 35.178 1.00 54.50 102 GLY A O 1
ATOM 794 N N . THR A 1 103 ? -25.975 5.357 33.013 1.00 57.16 103 THR A N 1
ATOM 795 C CA . THR A 1 103 ? -27.268 6.059 33.069 1.00 57.16 103 THR A CA 1
ATOM 796 C C . THR A 1 103 ? -28.460 5.142 32.829 1.00 57.16 103 THR A C 1
ATOM 798 O O . THR A 1 103 ? -29.449 5.258 33.543 1.00 57.16 103 THR A O 1
ATOM 801 N N . THR A 1 104 ? -28.371 4.166 31.924 1.00 59.38 104 THR A N 1
ATOM 802 C CA . THR A 1 104 ? -29.501 3.267 31.626 1.00 59.38 104 THR A CA 1
ATOM 803 C C . THR A 1 104 ? -29.753 2.222 32.711 1.00 59.38 104 THR A C 1
ATOM 805 O O . THR A 1 104 ? -30.910 1.961 33.024 1.00 59.38 104 THR A O 1
ATOM 808 N N . LEU A 1 105 ? -28.714 1.687 33.366 1.00 57.09 105 LEU A N 1
ATOM 809 C CA . LEU A 1 105 ? -28.911 0.788 34.513 1.00 57.09 105 LEU A CA 1
ATOM 810 C C . LEU A 1 105 ? -29.467 1.532 35.736 1.00 57.09 105 LEU A C 1
ATOM 812 O O . LEU A 1 105 ? -30.364 1.015 36.392 1.00 57.09 105 LEU A O 1
ATOM 816 N N . ARG A 1 106 ? -29.035 2.773 36.003 1.00 57.09 106 ARG A N 1
ATOM 817 C CA . ARG A 1 106 ? -29.578 3.567 37.119 1.00 57.09 106 ARG A CA 1
ATOM 818 C C . ARG A 1 106 ? -31.001 4.064 36.853 1.00 57.09 106 ARG A C 1
ATOM 820 O O . ARG A 1 106 ? -31.765 4.199 37.798 1.00 57.09 106 ARG A O 1
ATOM 827 N N . GLN A 1 107 ? -31.369 4.304 35.595 1.00 60.84 107 GLN A N 1
ATOM 828 C CA . GLN A 1 107 ? -32.722 4.719 35.218 1.00 60.84 107 GLN A CA 1
ATOM 829 C C . GLN A 1 107 ? -33.708 3.538 35.176 1.00 60.84 107 GLN A C 1
ATOM 831 O O . GLN A 1 107 ? -34.865 3.715 35.539 1.00 60.84 107 GLN A O 1
ATOM 836 N N . ALA A 1 108 ? -33.251 2.329 34.827 1.00 57.47 108 ALA A N 1
ATOM 837 C CA . ALA A 1 108 ? -34.061 1.112 34.932 1.00 57.47 108 ALA A CA 1
ATOM 838 C C . ALA A 1 108 ? -34.235 0.646 36.390 1.00 57.47 108 ALA A C 1
ATOM 840 O O . ALA A 1 108 ? -35.332 0.261 36.778 1.00 57.47 108 ALA A O 1
ATOM 841 N N . GLN A 1 109 ? -33.187 0.745 37.218 1.00 61.50 109 GLN A N 1
ATOM 842 C CA . GLN A 1 109 ? -33.286 0.483 38.660 1.00 61.50 109 GLN A CA 1
ATOM 843 C C . GLN A 1 109 ? -34.127 1.580 39.347 1.00 61.50 109 GLN A C 1
ATOM 845 O O . GLN A 1 109 ? -34.974 1.277 40.172 1.00 61.50 109 GLN A 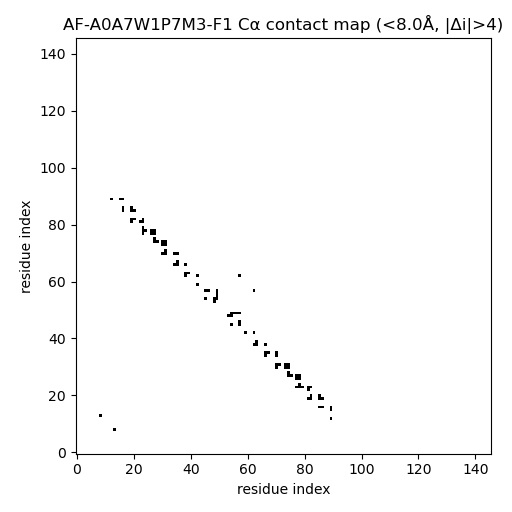O 1
ATOM 850 N N . GLY A 1 110 ? -33.995 2.823 38.862 1.00 55.69 110 GLY A N 1
ATOM 851 C CA . GLY A 1 110 ? -34.829 4.009 39.101 1.00 55.69 110 GLY A CA 1
ATOM 852 C C . GLY A 1 110 ? -36.343 3.824 39.072 1.00 55.69 110 GLY A C 1
ATOM 853 O O . GLY A 1 110 ? -37.068 4.525 39.770 1.00 55.69 110 GLY A O 1
ATOM 854 N N . ALA A 1 111 ? -36.809 2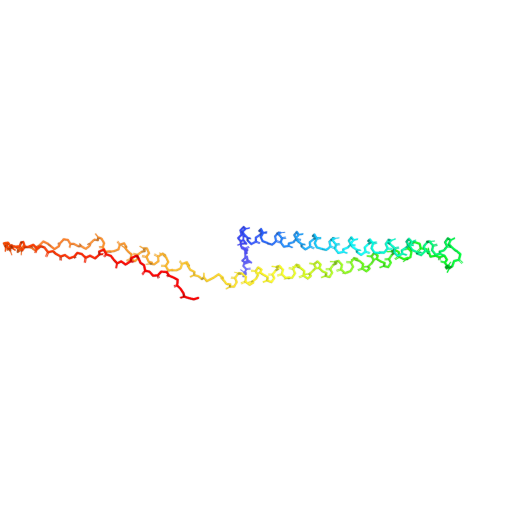.928 38.208 1.00 57.75 111 ALA A N 1
ATOM 855 C CA . ALA A 1 111 ? -38.218 2.782 37.880 1.00 57.75 111 ALA A CA 1
ATOM 856 C C . ALA A 1 111 ? -38.889 1.608 38.612 1.00 57.75 111 ALA A C 1
ATOM 858 O O . ALA A 1 111 ? -40.106 1.470 38.532 1.00 57.75 111 ALA A O 1
ATOM 859 N N . SER A 1 112 ? -38.133 0.755 39.316 1.00 57.69 112 SER A N 1
ATOM 860 C CA . SER A 1 112 ? -38.682 -0.470 39.913 1.00 57.69 112 SER A CA 1
ATOM 861 C C . SER A 1 112 ? -39.128 -0.338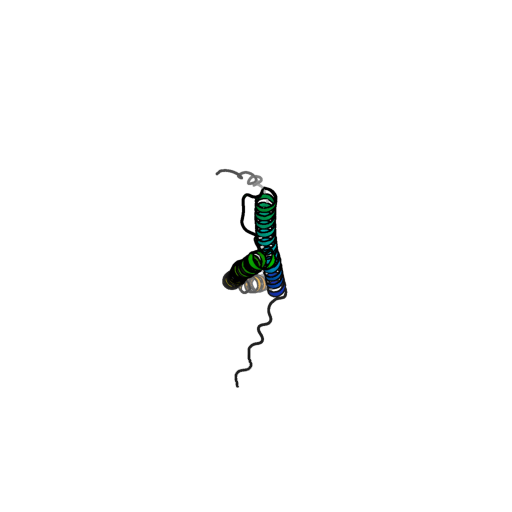 41.373 1.00 57.69 112 SER A C 1
ATOM 863 O O . SER A 1 112 ? -39.666 -1.299 41.907 1.00 57.69 112 SER A O 1
ATOM 865 N N . TRP A 1 113 ? -38.920 0.805 42.038 1.00 59.44 113 TRP A N 1
ATOM 866 C CA . TRP A 1 113 ? -39.330 1.010 43.441 1.00 59.44 113 TRP A CA 1
ATOM 867 C C . TRP A 1 113 ? -40.664 1.746 43.630 1.00 59.44 113 TRP A C 1
ATOM 869 O O . TRP A 1 113 ? -41.135 1.837 44.758 1.00 59.44 113 TRP A O 1
ATOM 879 N N . ASP A 1 114 ? -41.312 2.205 42.555 1.00 57.62 114 ASP A N 1
ATOM 880 C CA . ASP A 1 114 ? -42.609 2.907 42.629 1.00 57.62 114 ASP A CA 1
ATOM 881 C C . ASP A 1 114 ? -43.842 1.994 42.455 1.00 57.62 114 ASP A C 1
ATOM 883 O O . ASP A 1 114 ? -44.970 2.481 42.414 1.00 57.62 114 ASP A O 1
ATOM 887 N N . LEU A 1 115 ? -43.669 0.666 42.384 1.00 60.56 115 LEU A N 1
ATOM 888 C CA . 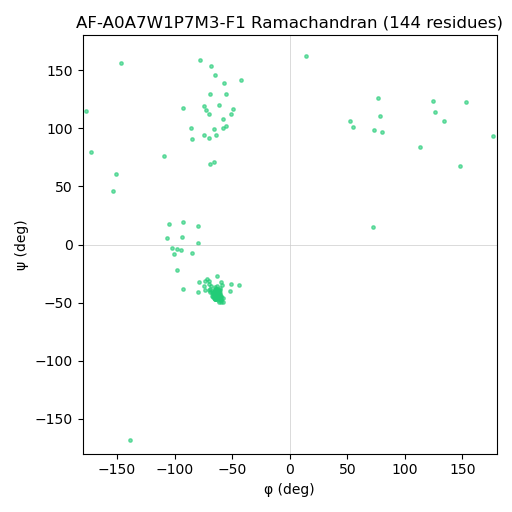LEU A 1 115 ? -44.792 -0.282 42.257 1.00 60.56 115 LEU A CA 1
ATOM 889 C C . LEU A 1 115 ? -45.178 -1.017 43.552 1.00 60.56 115 LEU A C 1
ATOM 891 O O . LEU A 1 115 ? -46.190 -1.709 43.550 1.00 60.56 115 LEU A O 1
ATOM 895 N N . ASP A 1 116 ? -44.461 -0.805 44.662 1.00 56.59 116 ASP A N 1
ATOM 896 C CA . ASP A 1 116 ? -44.837 -1.321 45.998 1.00 56.59 116 ASP A CA 1
ATOM 897 C C . ASP A 1 116 ? -45.400 -0.224 46.931 1.00 56.59 116 ASP A C 1
ATOM 899 O O . ASP A 1 116 ? -45.507 -0.383 48.150 1.00 56.59 116 ASP A O 1
ATOM 903 N N . GLY A 1 117 ? -45.810 0.909 46.349 1.00 53.78 117 GLY A N 1
ATOM 904 C CA . GLY A 1 117 ? -46.538 1.978 47.029 1.00 53.78 117 GLY A CA 1
ATOM 905 C C . GLY A 1 117 ? -47.921 1.508 47.473 1.00 53.78 117 GLY A C 1
ATOM 906 O O . GLY A 1 117 ? -48.861 1.460 46.683 1.00 53.78 117 GLY A O 1
ATOM 907 N N . GLY A 1 118 ? -48.013 1.158 48.755 1.00 53.44 118 GLY A N 1
ATOM 908 C CA . GLY A 1 118 ? -49.185 0.627 49.432 1.00 53.44 118 GLY A CA 1
ATOM 909 C C . GLY A 1 118 ? -50.510 1.304 49.091 1.00 53.44 118 GLY A C 1
ATOM 910 O O . GLY A 1 118 ? -50.627 2.524 48.986 1.00 53.44 118 GLY A O 1
ATOM 911 N N . ALA A 1 119 ? -51.536 0.462 49.000 1.00 51.59 119 ALA A N 1
ATOM 912 C CA . ALA A 1 119 ? -52.929 0.856 48.938 1.00 51.59 119 ALA A CA 1
ATOM 913 C C . ALA A 1 119 ? -53.265 1.865 50.056 1.00 51.59 119 ALA A C 1
ATOM 915 O O . ALA A 1 119 ? -53.245 1.502 51.236 1.00 51.59 119 ALA A O 1
ATOM 916 N N . PRO A 1 120 ? -53.652 3.112 49.735 1.00 52.91 120 PRO A N 1
ATOM 917 C CA . PRO A 1 120 ? -54.344 3.944 50.696 1.00 52.91 120 PRO A CA 1
ATOM 918 C C . PRO A 1 120 ? -55.778 3.419 50.801 1.00 52.91 120 PRO A C 1
ATOM 920 O O . PRO A 1 120 ? -56.658 3.801 50.033 1.00 52.91 120 PRO A O 1
ATOM 923 N N . SER A 1 121 ? -56.040 2.548 51.777 1.00 56.12 121 SER A N 1
ATOM 924 C CA . SER A 1 121 ? -57.400 2.226 52.215 1.00 56.12 121 SER A CA 1
ATOM 925 C C . SER A 1 121 ? -58.009 3.444 52.926 1.00 56.12 121 SER A C 1
ATOM 927 O O . SER A 1 121 ? -58.192 3.462 54.145 1.00 56.12 121 SER A O 1
ATOM 929 N N . ARG A 1 122 ? -58.287 4.510 52.169 1.00 52.06 122 ARG A N 1
ATOM 930 C CA . ARG A 1 122 ? -59.037 5.677 52.632 1.00 52.06 122 ARG A CA 1
ATOM 931 C C . ARG A 1 122 ? -60.524 5.393 52.467 1.00 52.06 122 ARG A C 1
ATOM 933 O O . ARG A 1 122 ? -61.098 5.538 51.393 1.00 52.06 122 ARG A O 1
ATOM 940 N N . ARG A 1 123 ? -61.148 5.027 53.587 1.00 56.44 123 ARG A N 1
ATOM 941 C CA . ARG A 1 123 ? -62.549 5.352 53.867 1.00 56.44 123 ARG A CA 1
ATOM 942 C C . ARG A 1 123 ? -62.773 6.853 53.648 1.00 56.44 123 ARG A C 1
ATOM 944 O O . ARG A 1 123 ? -62.261 7.656 54.419 1.00 56.44 123 ARG A O 1
ATOM 951 N N . ALA A 1 124 ? -63.544 7.194 52.627 1.00 51.06 124 ALA A N 1
ATOM 952 C CA . ALA A 1 124 ? -64.462 8.335 52.528 1.00 51.06 124 ALA A CA 1
ATOM 953 C C . ALA A 1 124 ? -65.130 8.174 51.149 1.00 51.06 124 ALA A C 1
ATOM 955 O O . ALA A 1 124 ? -64.433 8.084 50.150 1.00 51.06 124 ALA A O 1
ATOM 956 N N . GLY A 1 125 ? -66.432 7.941 51.007 1.00 51.81 125 GLY A N 1
ATOM 957 C CA . GLY A 1 125 ? -67.493 8.778 51.548 1.00 51.81 125 GLY A CA 1
ATOM 958 C C . GLY A 1 125 ? -67.693 9.981 50.623 1.00 51.81 125 GLY A C 1
ATOM 959 O O . GLY A 1 125 ? -66.941 10.935 50.761 1.00 51.81 125 GLY A O 1
ATOM 960 N N . ALA A 1 126 ? -68.679 9.881 49.717 1.00 46.78 126 ALA A N 1
ATOM 961 C CA . ALA A 1 126 ? -69.376 10.923 48.927 1.00 46.78 126 ALA A CA 1
ATOM 962 C C . ALA A 1 126 ? -69.483 10.463 47.457 1.00 46.78 126 ALA A C 1
ATOM 964 O O . ALA A 1 126 ? -68.481 10.298 46.778 1.00 46.78 126 ALA A O 1
ATOM 965 N N . HIS A 1 127 ? -70.636 10.045 46.931 1.00 51.22 127 HIS A N 1
ATOM 966 C CA . HIS A 1 127 ? -71.866 10.820 46.747 1.00 51.22 127 HIS A CA 1
ATOM 967 C C . HIS A 1 127 ? -71.609 12.109 45.945 1.00 51.22 127 HIS A C 1
ATOM 969 O O . HIS A 1 127 ? -71.147 13.097 46.500 1.00 51.22 127 HIS A O 1
ATOM 975 N N . GLY A 1 128 ? -71.952 12.090 44.650 1.00 48.16 128 GLY A N 1
ATOM 976 C CA . GLY A 1 128 ? -72.241 13.310 43.886 1.00 48.16 128 GLY A CA 1
ATOM 977 C C . GLY A 1 128 ? -71.460 13.520 42.583 1.00 48.16 128 GLY A C 1
ATOM 978 O O . GLY A 1 128 ? -70.279 13.823 42.607 1.00 48.16 128 GLY A O 1
ATOM 979 N N . ALA A 1 129 ? -72.210 13.476 41.474 1.00 48.50 129 ALA A N 1
ATOM 980 C CA . ALA A 1 129 ? -72.087 14.325 40.276 1.00 48.50 129 ALA A CA 1
ATOM 981 C C . ALA A 1 129 ? -70.915 14.142 39.267 1.00 48.50 129 ALA A C 1
ATOM 983 O O . ALA A 1 129 ? -69.828 14.681 39.416 1.00 48.50 129 ALA A O 1
ATOM 984 N N . ARG A 1 130 ? -71.213 13.425 38.162 1.00 48.56 130 ARG A N 1
ATOM 985 C CA . ARG A 1 130 ? -71.350 13.907 36.748 1.00 48.56 130 ARG A CA 1
ATOM 986 C C . ARG A 1 130 ? -70.819 15.335 36.390 1.00 48.56 130 ARG A C 1
ATOM 988 O O . ARG A 1 130 ? -71.021 16.227 37.202 1.00 4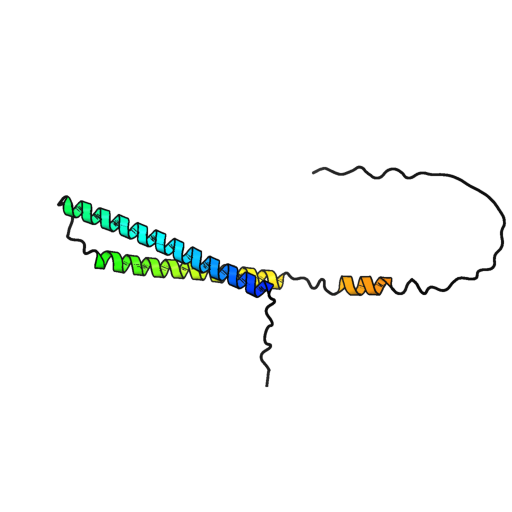8.56 130 ARG A O 1
ATOM 995 N N . PRO A 1 131 ? -70.591 15.677 35.091 1.00 60.38 131 PRO A N 1
ATOM 996 C CA . PRO A 1 131 ? -69.760 15.088 34.017 1.00 60.38 131 PRO A CA 1
ATOM 997 C C . PRO A 1 131 ? -68.995 16.159 33.157 1.00 60.38 131 PRO A C 1
ATOM 999 O O . PRO A 1 131 ? -69.017 17.346 33.453 1.00 60.38 131 PRO A O 1
ATOM 1002 N N . THR A 1 132 ? -68.421 15.706 32.027 1.00 54.69 132 THR A N 1
ATOM 1003 C CA . THR A 1 132 ? -68.110 16.405 30.745 1.00 54.69 132 THR A CA 1
ATOM 1004 C C . THR A 1 132 ? -66.916 17.361 30.607 1.00 54.69 132 THR A C 1
ATOM 1006 O O . THR A 1 132 ? -66.883 18.418 31.220 1.00 54.69 132 THR A O 1
ATOM 1009 N N . GLY A 1 133 ? -66.081 17.075 29.593 1.00 47.16 133 GLY A N 1
ATOM 1010 C CA . GLY A 1 133 ? -65.752 18.062 28.553 1.00 47.16 133 GLY A CA 1
ATOM 1011 C C . GLY A 1 133 ? -64.268 18.376 28.326 1.00 47.16 133 GLY A C 1
ATOM 1012 O O . GLY A 1 133 ? -63.598 18.854 29.232 1.00 47.16 133 GLY A O 1
ATOM 1013 N N . GLY A 1 134 ? -63.806 18.203 27.080 1.00 48.81 134 GLY A N 1
ATOM 1014 C CA . GLY A 1 134 ? -62.633 18.893 26.515 1.00 48.81 134 GLY A CA 1
ATOM 1015 C C . GLY A 1 134 ? -61.445 17.975 26.221 1.00 48.81 134 GLY A C 1
ATOM 1016 O O . GLY A 1 134 ? -60.617 17.728 27.089 1.00 48.81 134 GLY A O 1
ATOM 1017 N N . ASP A 1 135 ? -61.412 17.312 25.066 1.00 54.53 135 ASP A N 1
ATOM 1018 C CA . ASP A 1 135 ? -60.770 17.807 23.833 1.00 54.53 135 ASP A CA 1
ATOM 1019 C C . ASP A 1 135 ? -59.319 18.262 24.019 1.00 54.53 135 ASP A C 1
ATOM 1021 O O . ASP A 1 135 ? -59.053 19.351 24.510 1.00 54.53 135 ASP A O 1
ATOM 1025 N N . ASN A 1 136 ? -58.380 17.448 23.531 1.00 58.41 136 ASN A N 1
ATOM 1026 C CA . ASN A 1 136 ? -57.114 17.930 22.973 1.00 58.41 136 ASN A CA 1
ATOM 1027 C C . ASN A 1 136 ? -56.612 16.949 21.905 1.00 58.41 136 ASN A C 1
ATOM 1029 O O . ASN A 1 136 ? -55.531 16.364 21.981 1.00 58.41 136 ASN A O 1
ATOM 1033 N N . ALA A 1 137 ? -57.437 16.788 20.871 1.00 56.50 137 ALA A N 1
ATOM 1034 C CA . ALA A 1 137 ? -56.946 16.514 19.534 1.00 56.50 137 ALA A CA 1
ATOM 1035 C C . ALA A 1 137 ? -56.274 17.797 19.022 1.00 56.50 137 ALA A C 1
ATOM 1037 O O . ALA A 1 137 ? -56.947 18.799 18.807 1.00 56.50 137 ALA A O 1
ATOM 1038 N N . GLY A 1 138 ? -54.950 17.794 18.850 1.00 55.69 138 GLY A N 1
ATOM 1039 C CA . GLY A 1 138 ? -54.278 18.913 18.185 1.00 55.69 138 GLY A CA 1
ATOM 1040 C C . GLY A 1 138 ? -52.871 19.214 18.670 1.00 55.69 138 GLY A C 1
ATOM 1041 O O . GLY A 1 138 ? -52.628 20.280 19.220 1.00 55.69 138 GLY A O 1
ATOM 1042 N N . ARG A 1 139 ? -51.909 18.320 18.415 1.00 50.38 139 ARG A N 1
ATOM 1043 C CA . ARG A 1 139 ? -50.492 18.721 18.304 1.00 50.38 139 ARG A CA 1
ATOM 1044 C C . ARG A 1 139 ? -49.689 17.770 17.416 1.00 50.38 139 ARG A C 1
ATOM 1046 O O . ARG A 1 139 ? -48.581 17.360 17.729 1.00 50.38 139 ARG A O 1
ATOM 1053 N N . ALA A 1 140 ? -50.275 17.452 16.266 1.00 55.56 140 ALA A N 1
ATOM 1054 C CA . ALA A 1 140 ? -49.587 16.892 15.112 1.00 55.56 140 ALA A CA 1
ATOM 1055 C C . ALA A 1 140 ? -49.532 17.966 14.016 1.00 55.56 140 ALA A C 1
ATOM 1057 O O . ALA A 1 140 ? -50.343 17.940 13.104 1.00 55.56 140 ALA A O 1
ATOM 1058 N N . ALA A 1 141 ? -48.643 18.955 14.153 1.00 55.38 141 ALA A N 1
ATOM 1059 C CA . ALA A 1 141 ? -48.187 19.824 13.058 1.00 55.38 141 ALA A CA 1
ATOM 1060 C C . ALA A 1 141 ? -47.231 20.898 13.598 1.00 55.38 141 ALA A C 1
ATOM 1062 O O . ALA A 1 141 ? -47.676 21.958 14.017 1.00 55.38 141 ALA A O 1
ATOM 1063 N N . GLN A 1 142 ? -45.923 20.640 13.569 1.00 55.75 142 GLN A N 1
ATOM 1064 C CA . GLN A 1 142 ? -44.940 21.621 13.082 1.00 55.75 142 GLN A CA 1
ATOM 1065 C C . GLN A 1 142 ? -43.562 20.969 12.997 1.00 55.75 142 GLN A C 1
ATOM 1067 O O . GLN A 1 142 ? -42.692 21.104 13.850 1.00 55.75 142 GLN A O 1
ATOM 1072 N N . ALA A 1 143 ? -43.408 20.217 11.913 1.00 51.16 143 ALA A N 1
ATOM 1073 C CA . ALA A 1 143 ? -42.135 20.045 11.248 1.00 51.16 143 ALA A CA 1
ATOM 1074 C C . ALA A 1 143 ? -41.821 21.289 10.392 1.00 51.16 143 ALA A C 1
ATOM 1076 O O . ALA A 1 143 ? -42.737 21.968 9.926 1.00 51.16 143 ALA A O 1
ATOM 1077 N N . ARG A 1 144 ? -40.526 21.449 10.089 1.00 52.62 144 ARG A N 1
ATOM 1078 C CA . ARG A 1 144 ? -39.911 22.234 8.998 1.00 52.62 144 ARG A CA 1
ATOM 1079 C C . ARG A 1 144 ? -39.790 23.754 9.151 1.00 52.62 144 ARG A C 1
ATOM 1081 O O . ARG A 1 144 ? -40.757 24.483 8.959 1.00 52.62 144 ARG A O 1
ATOM 1088 N N . LYS A 1 145 ? -38.524 24.165 9.311 1.00 52.50 145 LYS A N 1
ATOM 1089 C CA . LYS A 1 145 ? -37.779 25.349 8.807 1.00 52.50 145 LYS A CA 1
ATOM 1090 C C . LYS A 1 145 ? -36.678 25.587 9.859 1.00 52.50 145 LYS A C 1
ATOM 1092 O O . LYS A 1 145 ? -37.015 25.667 11.031 1.00 52.50 145 LYS A O 1
ATOM 1097 N N . VAL A 1 146 ? -35.378 25.604 9.577 1.00 55.34 146 VAL A N 1
ATOM 1098 C CA . VAL A 1 146 ? -34.590 26.038 8.413 1.00 55.34 146 VAL A CA 1
ATOM 1099 C C . VAL A 1 146 ? -33.333 25.174 8.342 1.00 55.34 146 VAL A C 1
ATOM 1101 O O . VAL A 1 146 ? -32.829 24.821 9.430 1.00 55.34 146 VAL A O 1
#

Radius of gyration: 36.48 Å; Cα contacts (8 Å, |Δi|>4): 54; chains: 1; bounding box: 96×35×88 Å

Solvent-accessible surface area (backbone atoms only — not comparable to full-atom values): 9133 Å² total; per-residue (Å²): 136,84,75,79,79,79,78,78,72,50,72,67,56,54,51,52,51,50,52,34,51,51,49,17,51,53,52,18,50,52,50,26,52,54,44,50,53,49,47,54,52,53,50,54,51,52,50,55,36,32,77,68,73,74,47,74,94,74,59,66,69,62,59,47,50,55,48,52,52,51,25,49,51,53,17,51,54,51,21,51,50,42,39,52,50,42,52,50,52,54,54,50,57,65,72,68,59,74,80,72,78,62,56,61,60,52,52,57,60,65,62,66,72,75,79,77,70,71,82,81,87,68,90,72,90,79,89,84,82,89,82,87,85,81,87,83,88,83,86,89,82,83,81,91,86,133

Secondary structure (DSSP, 8-state):
----------HHHHHHHHHHHHHHHHHHHHHHHHHHHHHHHHHHHHHHHHHTT-S----HHHHHHHHHHHHHHHHHHHHHHHHHHHHHHHHHHHHT---TTTHHHHHHHTTSSSS-------------------------------

pLDDT: mean 70.89, std 13.57, range [46.78, 89.0]

Foldseek 3Di:
DDDPPPPPDDPVLVVLLVVLLVVLVVQLVVQLVVLLVVLVVVVVVQVVCVVVVNHDDDDSVVSNVVSNVVSNVVSVVSSVVSSVVSVVVSVVVVVPPPPPVPPPVCVVVVVPPVPVPDDPPDDDDDDDDDDDDDDDPDDPDDDDDD

Nearest PDB structures (foldseek):
  8bqs-assembly1_Eq  TM=5.672E-01  e=8.579E+00  Tetrahymena thermophila SB210